Protein AF-A0A661E6Q0-F1 (afdb_monomer)

Foldseek 3Di:
DDDDDPVRLLCVLFVPQLVCCQPVVVVFDWDPPVATWGQDPPPRDGQKHADRVRSWIARPVVGDIDRD

pLDDT: mean 93.21, std 5.01, range [69.88, 98.06]

Solvent-accessible surface area (backbone atoms only — not comparable to full-atom values): 4151 Å² total; per-residue (Å²): 134,84,80,80,50,74,64,57,53,48,44,63,47,59,68,51,59,49,66,53,43,42,47,76,72,64,61,49,57,67,50,77,78,98,47,70,22,39,47,32,94,85,77,63,47,56,57,29,41,72,39,78,95,73,29,36,36,36,30,66,82,81,67,44,65,78,52,122

Mean predicted aligned error: 3.39 Å

Secondary structure (DSSP, 8-state):
-PPPPHHHHHHHHHHS-HHHIIIIIS---EEESSSEEE--TTT--S-EEEEGGGTEEEETTTTEES--

Sequence (68 aa):
MTPFTKQQLFQVRNEIDIDWLINEKLNIERQFNGAWRFRCPLCQELNTATQKKTNLARCFSCQKNFNT

Structure (mmCIF, N/CA/C/O backbone):
data_AF-A0A661E6Q0-F1
#
_entry.id   AF-A0A661E6Q0-F1
#
loop_
_atom_site.group_PDB
_atom_site.id
_atom_site.type_symbol
_atom_site.label_atom_id
_atom_site.label_alt_id
_atom_site.label_comp_id
_atom_site.label_asym_id
_atom_site.label_entity_id
_atom_site.label_seq_id
_atom_site.pdbx_PDB_ins_code
_atom_site.Cartn_x
_atom_site.Cartn_y
_atom_site.Cartn_z
_atom_site.occupancy
_atom_site.B_iso_or_equiv
_atom_site.auth_seq_id
_atom_site.auth_comp_id
_atom_site.auth_asym_id
_atom_site.auth_atom_id
_atom_site.pdbx_PDB_model_num
ATOM 1 N N . MET A 1 1 ? -25.795 11.281 7.585 1.00 74.44 1 MET A N 1
ATOM 2 C CA . MET A 1 1 ? -24.795 10.191 7.584 1.00 74.44 1 MET A CA 1
ATOM 3 C C . MET A 1 1 ? -24.223 10.073 8.982 1.00 74.44 1 MET A C 1
ATOM 5 O O . MET A 1 1 ? -23.825 11.088 9.539 1.00 74.44 1 MET A O 1
ATOM 9 N N . THR A 1 2 ? -24.227 8.874 9.553 1.00 86.69 2 THR A N 1
ATOM 10 C CA . THR A 1 2 ? -23.622 8.603 10.863 1.00 86.69 2 THR A CA 1
ATOM 11 C C . THR A 1 2 ? -22.112 8.432 10.675 1.00 86.69 2 THR A C 1
ATOM 13 O O . THR A 1 2 ? -21.718 7.673 9.788 1.00 86.69 2 THR A O 1
ATOM 16 N N . PRO A 1 3 ? -21.254 9.135 11.432 1.00 92.31 3 PRO A N 1
ATOM 17 C CA . PRO A 1 3 ? -19.808 8.982 11.308 1.00 92.31 3 PRO A CA 1
ATOM 18 C C . PRO A 1 3 ? -19.356 7.590 11.768 1.00 92.31 3 PRO A C 1
ATOM 20 O O . PRO A 1 3 ? -19.922 7.020 12.701 1.00 92.31 3 PRO A O 1
ATOM 23 N N . PHE A 1 4 ? -18.316 7.056 11.124 1.00 95.38 4 PHE A N 1
ATOM 24 C CA 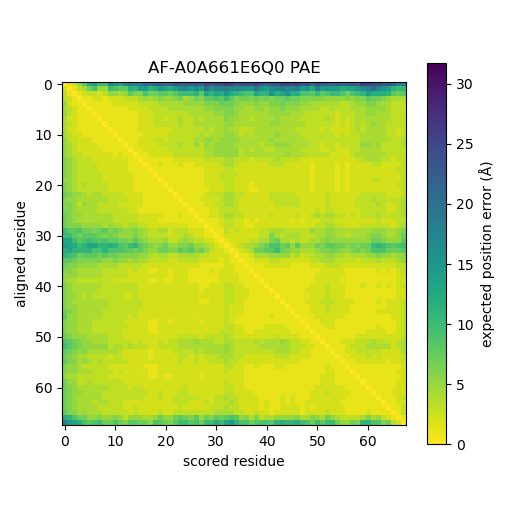. PHE A 1 4 ? -17.695 5.798 11.535 1.00 95.38 4 PHE A CA 1
ATOM 25 C C . PHE A 1 4 ? -16.979 5.948 12.880 1.00 95.38 4 PHE A C 1
ATOM 27 O O . PHE A 1 4 ? -16.355 6.973 13.166 1.00 95.38 4 PHE A O 1
ATOM 34 N N . THR A 1 5 ? -17.022 4.900 13.698 1.00 96.62 5 THR A N 1
ATOM 35 C CA . THR A 1 5 ? -16.250 4.839 14.940 1.00 96.62 5 THR A CA 1
ATOM 36 C C . THR A 1 5 ? -14.767 4.599 14.648 1.00 96.62 5 THR A C 1
ATOM 38 O O . THR A 1 5 ? -14.390 4.055 13.608 1.00 96.62 5 THR A O 1
ATOM 41 N N . LYS A 1 6 ? -13.895 4.941 15.605 1.00 94.38 6 LYS A N 1
ATOM 42 C CA . LYS A 1 6 ? -12.455 4.636 15.511 1.00 94.38 6 LYS A CA 1
ATOM 43 C C . LYS A 1 6 ? -12.189 3.143 15.301 1.00 94.38 6 LYS A C 1
ATOM 45 O O . LYS A 1 6 ? -11.277 2.792 14.563 1.00 94.38 6 LYS A O 1
ATOM 50 N N . GLN A 1 7 ? -12.991 2.282 15.928 1.00 95.25 7 GLN A N 1
ATOM 51 C CA . GLN A 1 7 ? -12.882 0.836 15.769 1.00 95.25 7 GLN A CA 1
ATOM 52 C C . GLN A 1 7 ? -13.227 0.406 14.342 1.00 95.25 7 GLN A C 1
ATOM 54 O O . GLN A 1 7 ? -12.463 -0.342 13.747 1.00 95.25 7 GLN A O 1
ATOM 59 N N . GLN A 1 8 ? -14.303 0.936 13.757 1.00 95.00 8 GLN A N 1
ATOM 60 C CA . GLN A 1 8 ? -14.665 0.636 12.367 1.00 95.00 8 GLN A CA 1
ATOM 61 C C . GLN A 1 8 ? -13.572 1.082 11.387 1.00 95.00 8 GLN A C 1
ATOM 63 O O . GLN A 1 8 ? -13.201 0.327 10.493 1.00 95.00 8 GLN A O 1
ATOM 68 N N . LEU A 1 9 ? -13.004 2.277 11.585 1.00 93.00 9 LEU A N 1
ATOM 69 C CA . LEU A 1 9 ? -11.878 2.756 10.775 1.00 93.00 9 LEU A CA 1
ATOM 70 C C . LEU A 1 9 ? -10.642 1.858 10.930 1.00 93.00 9 LEU A C 1
ATOM 72 O O . LEU A 1 9 ? -9.977 1.544 9.944 1.00 93.00 9 LEU A O 1
ATOM 76 N N . PHE A 1 10 ? -10.352 1.413 12.155 1.00 92.06 10 PHE A N 1
ATOM 77 C CA . PHE A 1 10 ? -9.261 0.480 12.418 1.00 92.06 10 PHE A CA 1
ATOM 78 C C . PHE A 1 10 ? -9.475 -0.859 11.701 1.00 92.06 10 PHE A C 1
ATOM 80 O O . PHE A 1 10 ? -8.543 -1.356 11.073 1.00 92.06 10 PHE A O 1
ATOM 87 N N . GLN A 1 11 ? -10.681 -1.425 11.745 1.00 92.62 11 GLN A N 1
ATOM 88 C CA . GLN A 1 11 ? -10.992 -2.689 11.073 1.00 92.62 11 GLN A CA 1
ATOM 89 C C . GLN A 1 11 ? -10.805 -2.574 9.561 1.00 92.62 11 GLN A C 1
ATOM 91 O O . GLN A 1 11 ? -10.034 -3.330 8.981 1.00 92.62 11 GLN A O 1
ATOM 96 N N . VAL A 1 12 ? -11.395 -1.553 8.931 1.00 90.44 12 VAL A N 1
ATOM 97 C CA . VAL A 1 12 ? -11.253 -1.324 7.481 1.00 90.44 12 VAL A CA 1
ATOM 98 C C . VAL A 1 12 ? -9.781 -1.205 7.065 1.00 90.44 12 VAL A C 1
ATOM 100 O O . VAL A 1 12 ? -9.386 -1.741 6.034 1.00 90.44 12 VAL A O 1
ATOM 103 N N . ARG A 1 13 ? -8.950 -0.540 7.872 1.00 89.00 13 ARG A N 1
ATOM 104 C CA . ARG A 1 13 ? -7.528 -0.324 7.572 1.00 89.00 13 ARG A CA 1
ATOM 105 C C . ARG A 1 13 ? -6.660 -1.575 7.754 1.00 89.00 13 ARG A C 1
ATOM 107 O O . ARG A 1 13 ? -5.695 -1.758 7.016 1.00 89.00 13 ARG A O 1
ATOM 114 N N . ASN A 1 14 ? -6.937 -2.396 8.768 1.00 91.00 14 ASN A N 1
ATOM 115 C CA . ASN A 1 14 ? -6.030 -3.479 9.175 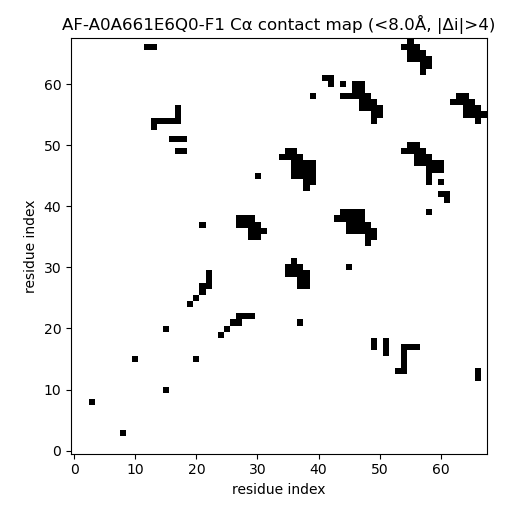1.00 91.00 14 ASN A CA 1
ATOM 116 C C . ASN A 1 14 ? -6.540 -4.887 8.827 1.00 91.00 14 ASN A C 1
ATOM 118 O O . ASN A 1 14 ? -5.724 -5.800 8.770 1.00 91.00 14 ASN A O 1
ATOM 122 N N . GLU A 1 15 ? -7.844 -5.074 8.609 1.00 92.50 15 GLU A N 1
ATOM 123 C CA . GLU A 1 15 ? -8.451 -6.397 8.381 1.00 92.50 15 GLU A CA 1
ATOM 124 C C . GLU A 1 15 ? -8.723 -6.691 6.897 1.00 92.50 15 GLU A C 1
ATOM 126 O O . GLU A 1 15 ? -8.935 -7.844 6.530 1.00 92.50 15 GLU A O 1
ATOM 131 N N . ILE A 1 16 ? -8.682 -5.679 6.023 1.00 92.94 16 ILE A N 1
ATOM 132 C CA . ILE A 1 16 ? -8.739 -5.884 4.570 1.00 92.94 16 ILE A CA 1
ATOM 133 C C . ILE A 1 16 ? -7.336 -6.229 4.073 1.00 92.94 16 ILE A C 1
ATOM 135 O O . ILE A 1 16 ? -6.451 -5.37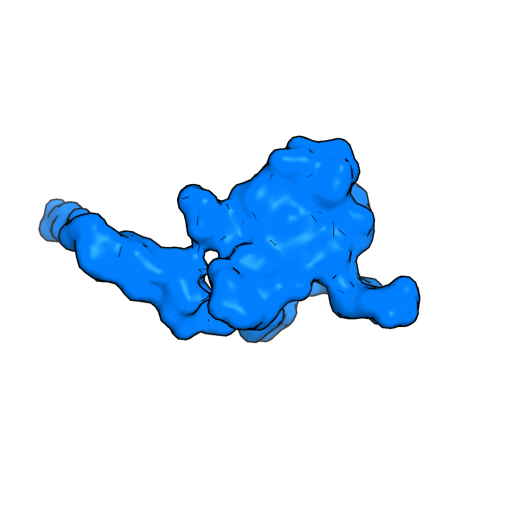9 4.135 1.00 92.94 16 ILE A O 1
ATOM 139 N N . ASP A 1 17 ? -7.145 -7.444 3.551 1.00 94.00 17 ASP A N 1
ATOM 140 C CA . ASP A 1 17 ? -5.866 -7.884 2.978 1.00 94.00 17 ASP A CA 1
ATOM 141 C C . ASP A 1 17 ? -5.376 -6.895 1.909 1.00 94.00 17 ASP A C 1
ATOM 143 O O . ASP A 1 17 ? -6.050 -6.628 0.907 1.00 94.00 17 ASP A O 1
ATOM 147 N N . ILE A 1 18 ? -4.196 -6.324 2.150 1.00 93.69 18 ILE A N 1
ATOM 148 C CA . ILE A 1 18 ? -3.657 -5.255 1.315 1.00 93.69 18 ILE A CA 1
ATOM 149 C C . ILE A 1 18 ? -3.189 -5.733 -0.065 1.00 93.69 18 ILE A C 1
ATOM 151 O O . ILE A 1 18 ? -3.271 -4.964 -1.023 1.00 93.69 18 ILE A O 1
ATOM 155 N N . ASP A 1 19 ? -2.757 -6.989 -0.203 1.00 93.38 19 ASP A N 1
ATOM 156 C CA . ASP A 1 19 ? -2.373 -7.549 -1.503 1.00 93.38 19 ASP A CA 1
ATOM 157 C C . ASP A 1 19 ? -3.622 -7.743 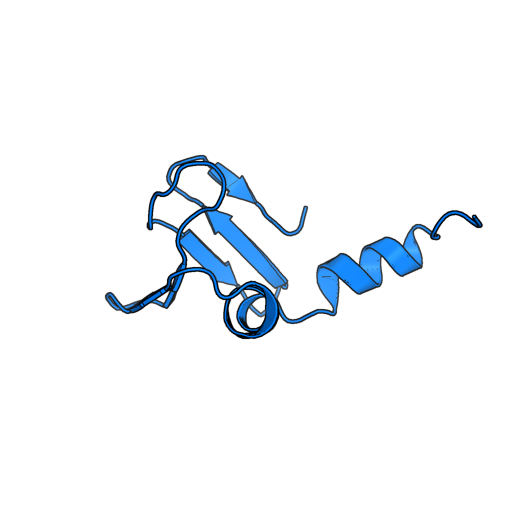-2.364 1.00 93.38 19 ASP A C 1
ATOM 159 O O . ASP A 1 19 ? -3.637 -7.356 -3.535 1.00 93.38 19 ASP A O 1
ATOM 163 N N . TRP A 1 20 ? -4.690 -8.291 -1.774 1.00 94.19 20 TRP A N 1
ATOM 164 C CA . TRP A 1 20 ? -5.995 -8.428 -2.415 1.00 94.19 20 TRP A CA 1
ATOM 165 C C . TRP A 1 20 ? -6.576 -7.065 -2.794 1.00 94.19 20 TRP A C 1
ATOM 167 O O . TRP A 1 20 ? -7.040 -6.890 -3.920 1.00 94.19 20 TRP A O 1
ATOM 177 N N . LEU A 1 21 ? -6.511 -6.073 -1.900 1.00 94.25 21 LEU A N 1
ATOM 178 C CA . LEU A 1 21 ? -7.007 -4.725 -2.177 1.00 94.25 21 LEU A CA 1
ATOM 179 C C . LEU A 1 21 ? -6.282 -4.105 -3.377 1.00 94.25 21 LEU A C 1
ATOM 181 O O . LEU A 1 21 ? -6.929 -3.619 -4.303 1.00 94.25 21 LEU A O 1
ATOM 185 N N . ILE A 1 22 ? -4.947 -4.133 -3.373 1.00 94.69 22 ILE A N 1
ATOM 186 C CA . ILE A 1 22 ? -4.130 -3.559 -4.449 1.00 94.69 22 ILE A CA 1
ATOM 187 C C . ILE A 1 22 ? -4.379 -4.303 -5.765 1.00 94.69 22 ILE A C 1
ATOM 189 O O . ILE A 1 22 ? -4.534 -3.665 -6.808 1.00 94.69 22 ILE A O 1
ATOM 193 N N . ASN A 1 23 ? -4.438 -5.634 -5.714 1.00 92.62 23 ASN A N 1
ATOM 194 C CA . ASN A 1 23 ? -4.507 -6.460 -6.908 1.00 92.62 23 ASN A CA 1
ATOM 195 C C . ASN A 1 23 ? -5.922 -6.614 -7.474 1.00 92.62 23 ASN A C 1
ATOM 197 O O . ASN A 1 23 ? -6.171 -6.276 -8.622 1.00 92.62 23 ASN A O 1
ATOM 201 N N . GLU A 1 24 ? -6.840 -7.153 -6.680 1.00 94.56 24 GLU A N 1
ATOM 202 C CA . GLU A 1 24 ? -8.164 -7.565 -7.153 1.00 94.56 2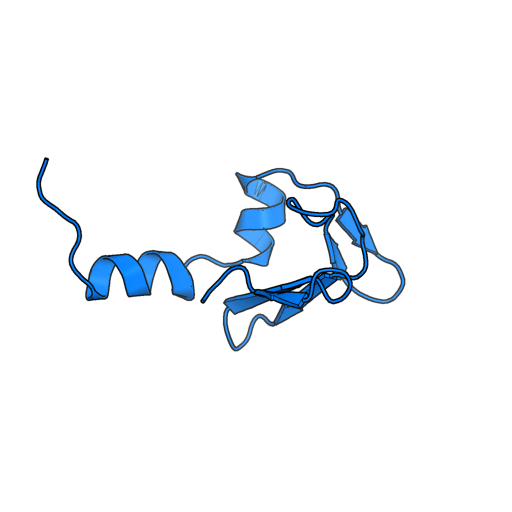4 GLU A CA 1
ATOM 203 C C . GLU A 1 24 ? -9.141 -6.393 -7.175 1.00 94.56 24 GLU A C 1
ATOM 205 O O . GLU A 1 24 ? -9.980 -6.284 -8.068 1.00 94.56 24 GLU A O 1
ATOM 210 N N . LYS A 1 25 ? -9.055 -5.503 -6.179 1.00 95.69 25 LYS A N 1
ATOM 211 C CA . LYS A 1 25 ? -10.049 -4.438 -6.015 1.00 95.69 25 LYS A CA 1
ATOM 212 C C . LYS A 1 25 ? -9.666 -3.142 -6.717 1.00 95.69 25 LYS A C 1
ATOM 214 O O . LYS A 1 25 ? -10.534 -2.504 -7.310 1.00 95.69 25 LYS A O 1
ATOM 219 N N . LEU A 1 26 ? -8.403 -2.734 -6.610 1.00 94.44 26 LEU A N 1
ATOM 220 C CA . LEU A 1 26 ? -7.898 -1.498 -7.211 1.00 94.44 26 LEU A CA 1
ATOM 221 C C . LEU A 1 26 ? -7.272 -1.720 -8.591 1.00 94.44 26 LEU A C 1
ATOM 223 O O . LEU A 1 26 ? -7.101 -0.747 -9.320 1.00 94.44 26 LEU A O 1
ATOM 227 N N . ASN A 1 27 ? -6.957 -2.971 -8.951 1.00 95.38 27 ASN A N 1
ATOM 228 C CA . ASN A 1 27 ? -6.328 -3.336 -10.221 1.00 95.38 27 ASN A CA 1
ATOM 229 C C . ASN A 1 27 ? -5.083 -2.482 -10.533 1.00 95.38 27 ASN A C 1
ATOM 231 O O . ASN A 1 27 ? -4.894 -1.992 -11.648 1.00 95.38 27 ASN A O 1
ATOM 235 N N . ILE A 1 28 ? -4.255 -2.246 -9.512 1.00 96.19 28 ILE A N 1
ATOM 236 C CA . ILE A 1 28 ? -3.018 -1.477 -9.654 1.00 96.19 28 ILE A CA 1
ATOM 237 C C . ILE A 1 28 ? -1.985 -2.346 -10.370 1.00 96.19 28 ILE A C 1
ATOM 239 O O . ILE A 1 28 ? -1.798 -3.515 -10.031 1.00 96.19 28 ILE A O 1
ATOM 243 N N . GLU A 1 29 ? -1.282 -1.757 -11.342 1.00 95.69 29 GLU A N 1
ATOM 244 C CA . GLU A 1 29 ? -0.211 -2.446 -12.061 1.00 95.69 29 GLU A CA 1
ATOM 245 C C . GLU A 1 29 ? 0.812 -3.038 -11.086 1.00 95.69 29 GLU A C 1
ATOM 247 O O . GLU A 1 29 ? 1.272 -2.377 -10.149 1.00 95.69 29 GLU A O 1
ATOM 252 N N . ARG A 1 30 ? 1.194 -4.289 -11.338 1.00 92.00 30 ARG A N 1
ATOM 253 C CA . ARG A 1 30 ? 2.107 -5.053 -10.494 1.00 92.00 30 ARG A CA 1
ATOM 254 C C . ARG A 1 30 ? 3.229 -5.683 -11.303 1.00 92.00 30 ARG A C 1
ATOM 256 O O . ARG A 1 30 ? 3.054 -6.018 -12.471 1.00 92.00 30 ARG A O 1
ATOM 263 N N . GLN A 1 31 ? 4.364 -5.884 -10.645 1.00 93.44 31 GLN A N 1
ATOM 264 C CA . GLN A 1 31 ? 5.528 -6.570 -11.196 1.00 93.44 31 GLN A CA 1
ATOM 265 C C . GLN A 1 31 ? 6.106 -7.563 -10.187 1.00 93.44 31 GLN A C 1
ATOM 267 O O . GLN A 1 31 ? 5.988 -7.388 -8.974 1.00 93.44 31 GLN A O 1
ATOM 272 N N . PHE A 1 32 ? 6.771 -8.593 -10.707 1.00 87.44 32 PHE A N 1
ATOM 273 C CA . PHE A 1 32 ? 7.502 -9.581 -9.919 1.00 87.44 32 PHE A CA 1
ATOM 274 C C . PHE A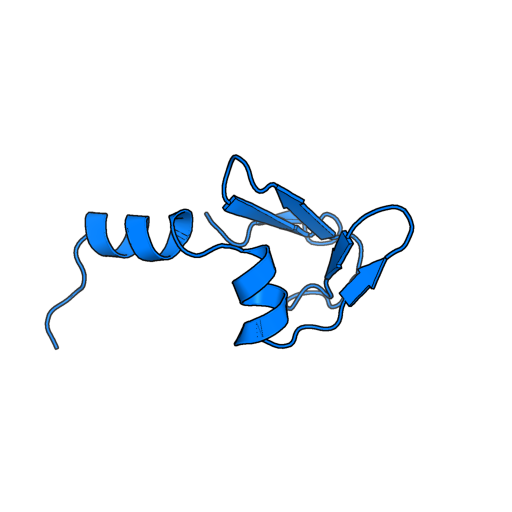 1 32 ? 8.968 -9.608 -10.356 1.00 87.44 32 PHE A C 1
ATOM 276 O O . PHE A 1 32 ? 9.343 -10.356 -11.252 1.00 87.44 32 PHE A O 1
ATOM 283 N N . ASN A 1 33 ? 9.800 -8.810 -9.685 1.00 82.00 33 ASN A N 1
ATOM 284 C CA . ASN A 1 33 ? 11.250 -8.754 -9.914 1.00 82.00 33 ASN A CA 1
ATOM 285 C C . ASN A 1 33 ? 11.976 -9.280 -8.667 1.00 82.00 33 ASN A C 1
ATOM 287 O O . ASN A 1 33 ? 12.553 -8.513 -7.898 1.00 82.00 33 ASN A O 1
ATOM 291 N N . GLY A 1 34 ? 11.822 -10.578 -8.385 1.00 87.19 34 GLY A N 1
ATOM 292 C CA . GLY A 1 34 ? 12.315 -11.224 -7.155 1.00 87.19 34 GLY A CA 1
ATOM 293 C C . GLY A 1 34 ? 11.507 -10.909 -5.886 1.00 87.19 34 GLY A C 1
ATOM 294 O O . GLY A 1 34 ? 11.649 -11.590 -4.877 1.00 87.19 34 GLY A O 1
ATOM 295 N N . ALA A 1 35 ? 10.619 -9.916 -5.943 1.00 87.75 35 ALA A N 1
ATOM 296 C CA . ALA A 1 35 ? 9.632 -9.601 -4.917 1.00 87.75 35 ALA A CA 1
ATOM 297 C C . ALA A 1 35 ? 8.360 -9.049 -5.572 1.00 87.75 35 ALA A C 1
ATOM 299 O O . ALA A 1 35 ? 8.418 -8.502 -6.676 1.00 87.75 35 ALA A O 1
ATOM 300 N N . TRP A 1 36 ? 7.228 -9.180 -4.878 1.00 90.75 36 TRP A N 1
ATOM 301 C CA . TRP A 1 36 ? 5.961 -8.575 -5.282 1.00 90.75 36 TRP A CA 1
ATOM 302 C C . TRP A 1 36 ? 6.051 -7.048 -5.169 1.00 90.75 36 TRP A C 1
ATOM 304 O O . TRP A 1 36 ? 6.378 -6.519 -4.102 1.00 90.75 36 TRP A O 1
ATOM 314 N N . ARG A 1 37 ? 5.795 -6.348 -6.276 1.00 95.81 37 ARG A N 1
ATOM 315 C CA . ARG A 1 37 ? 5.828 -4.884 -6.388 1.00 95.81 37 ARG A CA 1
ATOM 316 C C . ARG A 1 37 ? 4.527 -4.391 -7.013 1.00 95.81 37 ARG A C 1
ATOM 318 O O . ARG A 1 37 ? 4.003 -5.022 -7.927 1.00 95.81 37 ARG A O 1
ATOM 325 N N . PHE A 1 38 ? 4.061 -3.230 -6.578 1.00 96.56 38 PHE A N 1
ATOM 326 C CA . PHE A 1 38 ? 2.929 -2.513 -7.168 1.00 96.56 38 PHE A CA 1
ATOM 327 C C . PHE A 1 38 ? 3.330 -1.095 -7.577 1.00 96.56 38 PHE A C 1
ATOM 329 O O . PHE A 1 38 ? 4.233 -0.497 -6.985 1.00 96.56 38 PHE A O 1
ATOM 336 N N . ARG A 1 39 ? 2.660 -0.527 -8.577 1.00 97.50 39 ARG A N 1
ATOM 337 C CA . ARG A 1 39 ? 2.875 0.862 -8.985 1.00 97.50 39 ARG A CA 1
ATOM 338 C C . ARG A 1 39 ? 2.351 1.799 -7.902 1.00 97.50 39 ARG A C 1
ATOM 340 O O . ARG A 1 39 ? 1.169 1.781 -7.568 1.00 97.50 39 ARG A O 1
ATOM 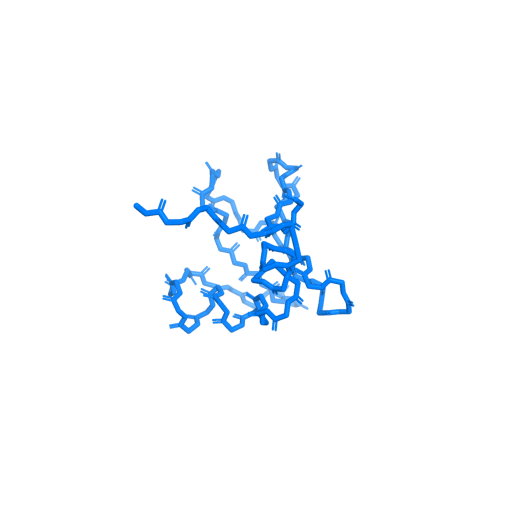347 N N . CYS A 1 40 ? 3.229 2.624 -7.337 1.00 97.44 40 CYS A N 1
ATOM 348 C CA . CYS A 1 40 ? 2.831 3.590 -6.321 1.00 97.44 40 CYS A CA 1
ATOM 349 C C . CYS A 1 40 ? 1.808 4.585 -6.902 1.00 97.44 40 CYS A C 1
ATOM 351 O O . CYS A 1 40 ? 2.143 5.288 -7.854 1.00 97.44 40 CYS A O 1
ATOM 353 N N . PRO A 1 41 ? 0.611 4.749 -6.310 1.00 96.06 41 PRO A N 1
ATOM 354 C CA . PRO A 1 41 ? -0.403 5.659 -6.849 1.00 96.06 41 PRO A CA 1
ATOM 355 C C . PRO A 1 41 ? -0.030 7.144 -6.709 1.00 96.06 41 PRO A C 1
ATOM 357 O O . PRO A 1 41 ? -0.684 7.995 -7.301 1.00 96.06 41 PRO A O 1
ATOM 360 N N . LEU A 1 42 ? 1.004 7.469 -5.922 1.00 97.38 42 LEU A N 1
ATOM 361 C CA . LEU A 1 42 ? 1.426 8.849 -5.661 1.00 97.38 42 LEU A CA 1
ATOM 362 C C . LEU A 1 42 ? 2.589 9.297 -6.547 1.00 97.38 42 LEU A C 1
ATOM 364 O O . LEU A 1 42 ? 2.574 10.412 -7.051 1.00 97.38 42 LEU A O 1
ATOM 368 N N . CYS A 1 43 ? 3.611 8.453 -6.714 1.00 98.00 43 CYS A N 1
ATOM 369 C CA . CYS A 1 43 ? 4.816 8.803 -7.474 1.00 98.00 43 CYS A CA 1
ATOM 370 C C . CYS A 1 43 ? 5.074 7.907 -8.688 1.00 98.00 43 CYS A C 1
ATOM 372 O O . CYS 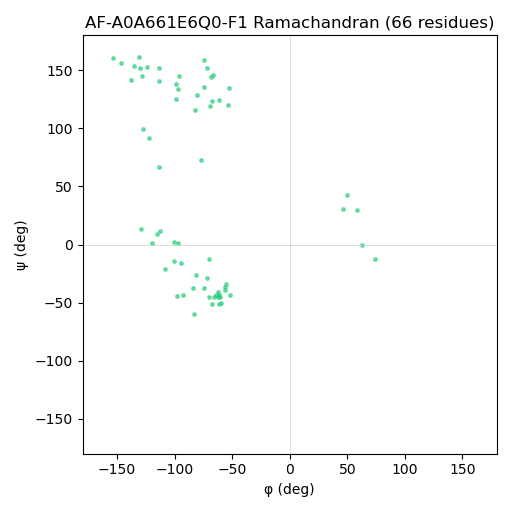A 1 43 ? 6.076 8.099 -9.359 1.00 98.00 43 CYS A O 1
ATOM 374 N N . GLN A 1 44 ? 4.206 6.930 -8.963 1.00 97.50 44 GLN A N 1
ATOM 375 C CA . GLN A 1 44 ? 4.284 6.008 -10.104 1.00 97.50 44 GLN A CA 1
ATOM 376 C C . GLN A 1 44 ? 5.510 5.080 -10.145 1.00 97.50 44 GLN A C 1
ATOM 378 O O . GLN A 1 44 ? 5.590 4.224 -11.024 1.00 97.50 44 GLN A O 1
ATOM 383 N N . GLU A 1 45 ? 6.413 5.171 -9.167 1.00 97.69 45 GLU A N 1
ATOM 384 C CA . GLU A 1 45 ? 7.549 4.264 -9.008 1.00 97.69 45 GLU A CA 1
ATOM 385 C C . GLU A 1 45 ? 7.129 2.863 -8.540 1.00 97.69 45 GLU A C 1
ATOM 387 O O . GLU A 1 45 ? 6.146 2.690 -7.811 1.00 97.69 45 GLU A O 1
ATOM 392 N N . LEU A 1 46 ? 7.929 1.861 -8.910 1.00 96.25 46 LEU A N 1
ATOM 393 C CA . LEU A 1 46 ? 7.700 0.440 -8.600 1.00 96.25 46 LEU A CA 1
ATOM 394 C C . LEU A 1 46 ? 8.536 -0.076 -7.421 1.00 96.25 46 LEU A C 1
ATOM 396 O O . LEU A 1 46 ? 8.452 -1.249 -7.058 1.00 96.25 46 LEU A O 1
ATOM 400 N N . ASN A 1 47 ? 9.331 0.786 -6.782 1.00 96.44 47 ASN A N 1
ATOM 401 C CA . ASN A 1 47 ? 10.043 0.431 -5.558 1.00 96.44 47 ASN A CA 1
ATOM 402 C C . ASN A 1 47 ? 9.082 0.458 -4.357 1.00 96.44 47 ASN A C 1
ATOM 404 O O . ASN A 1 47 ? 9.086 1.378 -3.536 1.00 96.44 47 ASN A O 1
ATOM 408 N N . THR A 1 48 ? 8.208 -0.540 -4.289 1.00 97.06 48 THR A N 1
ATOM 409 C CA . THR A 1 48 ? 7.141 -0.676 -3.291 1.00 97.06 48 THR A CA 1
ATOM 410 C C . THR A 1 48 ? 7.143 -2.073 -2.681 1.00 97.06 48 THR A C 1
ATOM 412 O O . THR A 1 48 ? 7.743 -2.982 -3.236 1.00 97.06 48 THR A O 1
ATOM 415 N N . ALA A 1 49 ? 6.527 -2.279 -1.524 1.00 96.06 49 ALA A N 1
ATOM 416 C CA . ALA A 1 49 ? 6.324 -3.621 -0.982 1.00 96.06 49 ALA A CA 1
ATOM 417 C C . ALA A 1 49 ? 5.110 -3.653 -0.060 1.00 96.06 49 ALA A C 1
ATOM 419 O O . ALA A 1 49 ? 4.698 -2.616 0.470 1.00 96.06 49 ALA A O 1
ATOM 420 N N . THR A 1 50 ? 4.596 -4.855 0.168 1.00 94.75 50 THR A N 1
ATOM 421 C CA . THR A 1 50 ? 3.622 -5.153 1.216 1.00 94.75 50 THR A CA 1
ATOM 422 C C . THR A 1 50 ? 4.213 -6.065 2.281 1.00 94.75 50 THR A C 1
ATOM 424 O O . THR A 1 50 ? 5.112 -6.869 2.034 1.00 94.75 50 THR A O 1
ATOM 427 N N . GLN A 1 51 ? 3.696 -5.935 3.500 1.00 93.00 51 GLN A N 1
ATOM 428 C CA . GLN A 1 51 ? 4.013 -6.789 4.632 1.00 93.00 51 GLN A CA 1
ATOM 429 C C . GLN A 1 51 ? 2.712 -7.322 5.235 1.00 93.00 51 GLN A C 1
ATOM 431 O O . GLN A 1 51 ? 2.077 -6.660 6.054 1.00 93.00 51 GLN A O 1
ATOM 436 N N . LYS A 1 52 ? 2.357 -8.562 4.875 1.00 88.44 52 LYS A N 1
ATOM 437 C CA . LYS A 1 52 ? 1.113 -9.226 5.311 1.00 88.44 52 LYS A CA 1
ATOM 438 C C . LYS A 1 52 ? 0.903 -9.217 6.826 1.00 88.44 52 LYS A C 1
ATOM 440 O O . LYS A 1 52 ? -0.178 -8.890 7.289 1.00 88.44 52 LYS A O 1
ATOM 445 N N . LYS A 1 53 ? 1.958 -9.495 7.607 1.00 90.19 53 LYS A N 1
ATOM 446 C CA . LYS A 1 53 ? 1.892 -9.556 9.081 1.00 90.19 53 LYS A CA 1
ATOM 447 C C . LYS A 1 53 ? 1.342 -8.274 9.722 1.00 90.19 53 LYS A C 1
ATOM 449 O O . LYS A 1 53 ? 0.707 -8.347 10.766 1.00 90.19 53 LYS A O 1
ATOM 454 N N . THR A 1 54 ? 1.616 -7.114 9.131 1.00 91.50 54 THR A N 1
ATOM 455 C CA . THR A 1 54 ? 1.207 -5.801 9.657 1.00 91.50 54 THR A CA 1
ATOM 456 C C . THR A 1 54 ? 0.222 -5.081 8.737 1.00 91.50 54 THR A C 1
ATOM 458 O O . THR A 1 54 ? -0.038 -3.898 8.943 1.00 91.50 54 THR A O 1
ATOM 461 N N . ASN A 1 55 ? -0.288 -5.774 7.711 1.00 93.81 55 ASN A N 1
ATOM 462 C CA . ASN A 1 55 ? -1.133 -5.252 6.636 1.00 93.81 55 ASN A CA 1
ATOM 463 C C . ASN A 1 55 ? -0.633 -3.938 6.001 1.00 93.81 55 ASN A C 1
ATOM 465 O O . ASN A 1 55 ? -1.423 -3.083 5.605 1.00 93.81 55 ASN A O 1
ATOM 469 N N . LEU A 1 56 ? 0.686 -3.732 5.971 1.00 93.94 56 LEU A N 1
ATOM 470 C CA . LEU A 1 56 ? 1.306 -2.471 5.564 1.00 93.94 56 LEU A CA 1
ATOM 471 C C . LEU A 1 56 ? 1.733 -2.538 4.102 1.00 93.94 56 LEU A C 1
ATOM 473 O O . LEU A 1 56 ? 2.432 -3.470 3.720 1.00 93.94 56 LEU A O 1
ATOM 477 N N . ALA A 1 57 ? 1.423 -1.504 3.323 1.00 95.69 57 ALA A N 1
ATOM 478 C CA . ALA A 1 57 ? 2.064 -1.248 2.039 1.00 95.69 57 ALA A CA 1
ATOM 479 C C . ALA A 1 57 ? 2.884 0.033 2.122 1.00 95.69 57 ALA A C 1
ATOM 481 O O . ALA A 1 57 ? 2.456 1.018 2.732 1.00 95.69 57 ALA A O 1
ATOM 482 N N . ARG A 1 58 ? 4.055 0.027 1.490 1.00 96.94 58 ARG A N 1
ATOM 483 C CA . ARG A 1 58 ? 4.970 1.167 1.476 1.00 96.94 58 ARG A CA 1
ATOM 484 C C . ARG A 1 58 ? 5.555 1.379 0.091 1.00 96.94 58 ARG A C 1
ATOM 486 O O . ARG A 1 58 ? 5.934 0.422 -0.579 1.00 96.94 58 ARG A O 1
ATOM 493 N N . CYS A 1 59 ? 5.698 2.6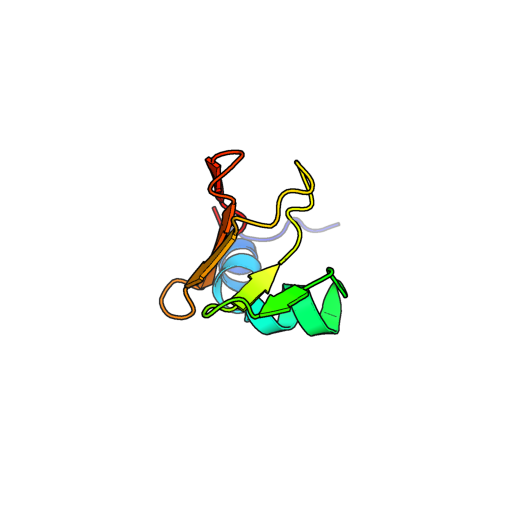40 -0.298 1.00 97.88 59 CYS A N 1
ATOM 494 C CA . CYS A 1 59 ? 6.586 3.043 -1.380 1.00 97.88 59 CYS A CA 1
ATOM 495 C C . CYS A 1 59 ? 7.901 3.558 -0.795 1.00 97.88 59 CYS A C 1
ATOM 497 O O . CYS A 1 59 ? 7.905 4.469 0.032 1.00 97.88 59 CYS A O 1
ATOM 499 N N . PHE A 1 60 ? 9.021 2.983 -1.220 1.00 96.75 60 PHE A N 1
ATOM 500 C CA . PHE A 1 60 ? 10.351 3.388 -0.774 1.00 96.75 60 PHE A CA 1
ATOM 501 C C . PHE A 1 60 ? 10.867 4.611 -1.534 1.00 96.75 60 PHE A C 1
ATOM 503 O O . PHE A 1 60 ? 11.624 5.382 -0.955 1.00 96.75 60 PHE A O 1
ATOM 510 N N . SER A 1 61 ? 10.403 4.845 -2.768 1.00 97.94 61 SER A N 1
ATOM 511 C CA . SER A 1 61 ? 10.768 6.044 -3.536 1.00 97.94 61 SER A CA 1
ATOM 512 C C . SER A 1 61 ? 10.192 7.325 -2.924 1.00 97.94 61 SER A C 1
ATOM 514 O O . SER A 1 61 ? 10.936 8.263 -2.667 1.00 97.94 61 SER A O 1
ATOM 516 N N . CYS A 1 62 ? 8.882 7.372 -2.636 1.00 98.06 62 CYS A N 1
ATOM 517 C CA . CYS A 1 62 ? 8.248 8.549 -2.012 1.00 98.06 62 CYS A CA 1
ATOM 518 C C . CYS A 1 62 ? 8.081 8.443 -0.488 1.00 98.06 62 CYS A C 1
ATOM 520 O O . CYS A 1 62 ? 7.543 9.353 0.141 1.00 98.06 62 CYS A O 1
ATOM 522 N N . GLN A 1 63 ? 8.533 7.336 0.107 1.00 97.69 63 GLN A N 1
ATOM 523 C CA . GLN A 1 63 ? 8.542 7.089 1.553 1.00 97.69 63 GLN A CA 1
ATOM 524 C C . GLN A 1 63 ? 7.154 7.147 2.221 1.00 97.69 63 GLN A C 1
ATOM 526 O O . GLN A 1 63 ? 7.037 7.482 3.400 1.00 97.69 63 GLN A O 1
ATOM 531 N N . LYS A 1 64 ? 6.088 6.808 1.484 1.00 97.81 64 LYS A N 1
ATOM 532 C CA . LYS A 1 64 ? 4.707 6.792 1.992 1.00 97.81 64 LYS A CA 1
ATOM 533 C C . LYS A 1 64 ? 4.254 5.390 2.382 1.00 97.81 64 LYS A C 1
ATOM 535 O O . LYS A 1 64 ? 4.508 4.432 1.654 1.00 97.81 64 LYS A O 1
ATOM 540 N N . ASN A 1 65 ? 3.552 5.310 3.510 1.00 95.50 65 ASN A N 1
ATOM 541 C CA . ASN A 1 65 ? 2.810 4.136 3.960 1.00 95.50 65 ASN A CA 1
ATOM 542 C C . ASN A 1 65 ? 1.337 4.279 3.539 1.00 95.50 65 ASN A C 1
ATOM 544 O O . ASN A 1 65 ? 0.805 5.387 3.562 1.00 95.50 65 ASN A O 1
ATOM 548 N N . PHE A 1 66 ? 0.676 3.173 3.199 1.00 91.38 66 PHE A N 1
ATOM 549 C CA . PHE A 1 66 ? -0.724 3.155 2.749 1.00 91.38 66 PHE A CA 1
ATOM 550 C C . PHE A 1 66 ? -1.685 2.471 3.739 1.00 91.38 66 PHE A C 1
ATOM 552 O O . PHE A 1 66 ? -2.836 2.229 3.394 1.00 91.38 66 PHE A O 1
ATOM 559 N N . ASN A 1 67 ? -1.238 2.188 4.971 1.00 84.69 67 ASN A N 1
ATOM 560 C CA . ASN A 1 67 ? -2.095 1.684 6.060 1.00 84.69 67 ASN A CA 1
ATOM 561 C C . ASN A 1 67 ? -1.963 2.463 7.390 1.00 84.69 67 ASN A C 1
ATOM 563 O O . ASN A 1 67 ? -2.394 1.974 8.432 1.00 84.69 67 ASN A O 1
ATOM 567 N N . THR A 1 68 ? -1.339 3.644 7.382 1.00 69.88 68 THR A N 1
ATOM 568 C CA . THR A 1 68 ? -1.152 4.483 8.584 1.00 69.88 68 THR A CA 1
ATOM 569 C C . THR A 1 68 ? -2.391 5.289 8.920 1.00 69.88 68 THR A C 1
ATOM 571 O O . THR A 1 68 ? -2.878 5.987 8.009 1.00 69.88 68 THR A O 1
#

Radius of gyration: 13.01 Å; Cα contacts (8 Å, |Δi|>4): 98; chains: 1; bounding box: 37×21×28 Å